Protein AF-A0A948UYW8-F1 (afdb_monomer)

Sequence (50 aa):
MSQDKSKNLQDTFLNSVRKTKTPL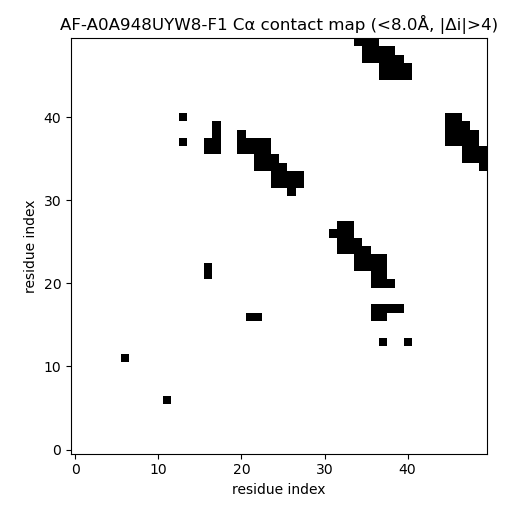TIFLVNGVKLQGIVTWFDNFCVLLRR

Nearest PDB structures (foldseek):
  3sb2-assembly1_C  TM=9.925E-01  e=3.919E-04  Herbaspirillum seropedicae SmR1
  3res-assembly1_A  TM=1.004E+00  e=7.260E-04  Escherichia coli BL21
  4juv-assembly1_F  TM=1.007E+00  e=8.917E-04  Escherichia coli K-12
  4jrk-assembly1_B  TM=1.012E+00  e=9.549E-04  Escherichia coli K-12
  4mmk-assembly1_A  TM=1.003E+00  e=8.326E-04  Pseudomonas aeruginosa PAO1

Secondary structure (DSSP, 8-state):
--------HHHHHHHHHHHHT-EEEEE-TTS-EEEEEEEEE-SS-EEEE-

Structure (mmCIF, N/CA/C/O backbone):
data_AF-A0A948UYW8-F1
#
_entry.id   AF-A0A948UYW8-F1
#
loop_
_atom_site.group_PDB
_atom_site.id
_atom_site.type_symbol
_atom_site.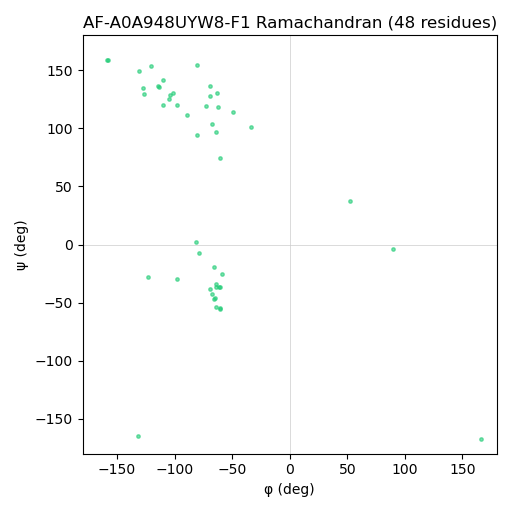label_atom_id
_atom_site.label_alt_id
_atom_site.label_comp_id
_atom_site.label_asym_id
_atom_site.label_entity_id
_atom_site.label_seq_id
_atom_site.pdbx_PDB_ins_code
_atom_site.Cartn_x
_atom_site.Cartn_y
_atom_site.Cartn_z
_atom_site.occupancy
_atom_site.B_iso_or_equiv
_atom_site.auth_seq_id
_atom_site.auth_comp_id
_atom_site.auth_asym_id
_atom_site.auth_atom_id
_atom_site.pdbx_PDB_model_num
ATOM 1 N N . MET A 1 1 ? 2.945 23.826 22.741 1.00 40.03 1 MET A N 1
ATOM 2 C CA . MET A 1 1 ? 3.808 23.494 21.589 1.00 40.03 1 MET A CA 1
ATOM 3 C C . MET A 1 1 ? 3.084 22.475 20.723 1.00 40.03 1 MET A C 1
ATOM 5 O O . MET A 1 1 ? 3.32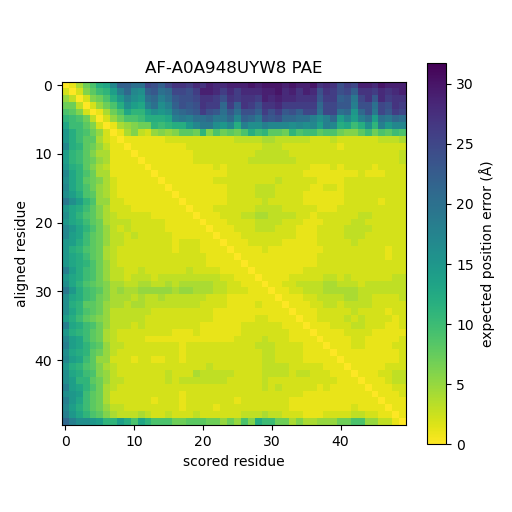0 21.279 20.838 1.00 40.03 1 MET A O 1
ATOM 9 N N . SER A 1 2 ? 2.119 22.935 19.930 1.00 45.25 2 SER A N 1
ATOM 10 C CA . SER A 1 2 ? 1.362 22.086 19.009 1.00 45.25 2 SER A CA 1
ATOM 11 C C . SER A 1 2 ? 2.234 21.912 17.777 1.00 45.25 2 SER A C 1
ATOM 13 O O . SER A 1 2 ? 2.320 22.804 16.943 1.00 45.25 2 SER A O 1
ATOM 15 N N . GLN A 1 3 ? 3.001 20.829 17.737 1.00 51.25 3 GLN A N 1
ATOM 16 C CA . GLN A 1 3 ? 3.866 20.536 16.608 1.00 51.25 3 GLN A CA 1
ATOM 17 C C . GLN A 1 3 ? 2.950 20.231 15.421 1.00 51.25 3 GLN A C 1
ATOM 19 O O . GLN A 1 3 ? 2.337 19.162 15.381 1.00 51.25 3 GLN A O 1
ATOM 24 N N . ASP A 1 4 ? 2.823 21.187 14.498 1.00 52.91 4 ASP A N 1
ATOM 25 C CA . ASP A 1 4 ? 2.265 20.998 13.160 1.00 52.91 4 ASP A CA 1
ATOM 26 C C . ASP A 1 4 ? 3.126 19.962 12.429 1.00 52.91 4 ASP A C 1
ATOM 28 O O . ASP A 1 4 ? 3.960 20.257 11.574 1.00 52.91 4 ASP A O 1
ATOM 32 N N . LYS A 1 5 ? 2.968 18.692 12.810 1.00 55.72 5 LYS A N 1
ATOM 33 C CA . LYS A 1 5 ? 3.354 17.571 11.974 1.00 55.72 5 LYS A CA 1
ATOM 34 C C . LYS A 1 5 ? 2.444 17.686 10.770 1.00 55.72 5 LYS A C 1
ATOM 36 O O . LYS A 1 5 ? 1.299 17.242 10.838 1.00 55.72 5 LYS A O 1
ATOM 41 N N . SER A 1 6 ? 2.956 18.303 9.704 1.00 60.44 6 SER A N 1
ATOM 42 C CA . SER A 1 6 ? 2.539 18.031 8.331 1.00 60.44 6 SER A CA 1
ATOM 43 C C . SER A 1 6 ? 2.183 16.550 8.274 1.00 60.44 6 SER A C 1
ATOM 45 O O . SER A 1 6 ? 3.058 15.688 8.401 1.00 60.44 6 SER A O 1
ATOM 47 N N . LYS A 1 7 ? 0.880 16.251 8.316 1.00 64.25 7 LYS A N 1
ATOM 48 C CA . LYS A 1 7 ? 0.416 14.876 8.458 1.00 64.25 7 LYS A CA 1
ATOM 49 C C . LYS A 1 7 ? 0.933 14.165 7.227 1.00 64.25 7 LYS A C 1
ATOM 51 O O . LYS A 1 7 ? 0.591 14.574 6.121 1.00 64.25 7 LYS A O 1
ATOM 56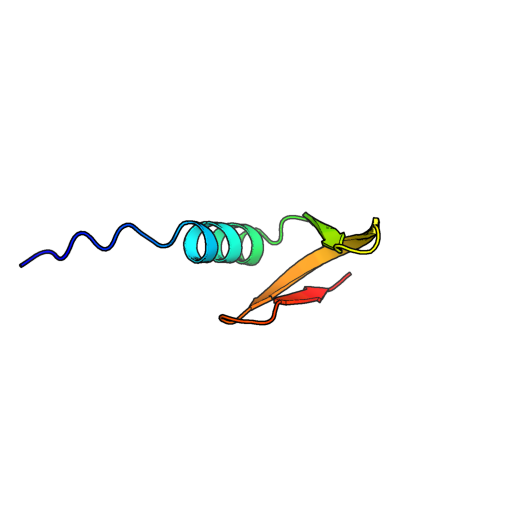 N N . ASN A 1 8 ? 1.777 13.154 7.428 1.00 88.12 8 ASN A N 1
ATOM 57 C CA . ASN A 1 8 ? 2.348 12.387 6.335 1.00 88.12 8 ASN A CA 1
ATOM 58 C C . ASN A 1 8 ? 1.204 11.973 5.396 1.00 88.12 8 ASN A C 1
ATOM 60 O O . ASN A 1 8 ? 0.273 11.265 5.804 1.00 88.12 8 ASN A O 1
ATOM 64 N N . LEU A 1 9 ? 1.226 12.511 4.173 1.00 93.50 9 LEU A N 1
ATOM 65 C CA . LEU A 1 9 ? 0.150 12.335 3.203 1.00 93.50 9 LEU A CA 1
ATOM 66 C C . LEU A 1 9 ? -0.026 10.850 2.883 1.00 93.50 9 LEU A C 1
ATOM 68 O O . LEU A 1 9 ? -1.157 10.384 2.763 1.00 93.50 9 LEU A O 1
ATOM 72 N N . GLN A 1 10 ? 1.083 10.107 2.833 1.00 94.06 10 GLN A N 1
ATOM 73 C CA . GLN A 1 10 ? 1.098 8.666 2.619 1.00 94.06 10 GLN A CA 1
ATOM 74 C C . GLN A 1 10 ? 0.336 7.940 3.730 1.00 94.06 10 GLN A C 1
ATOM 76 O O . GLN A 1 10 ? -0.623 7.230 3.439 1.00 94.06 10 GLN A O 1
ATOM 81 N N . ASP A 1 11 ? 0.692 8.169 4.997 1.00 94.69 11 ASP A N 1
ATOM 82 C CA . ASP A 1 11 ? 0.048 7.499 6.135 1.00 94.69 11 ASP A CA 1
ATOM 83 C C . ASP A 1 11 ? -1.430 7.867 6.249 1.00 94.69 11 ASP A C 1
ATOM 85 O O . ASP A 1 11 ? -2.263 7.028 6.601 1.00 94.69 11 ASP A O 1
ATOM 89 N N . THR A 1 12 ? -1.769 9.123 5.950 1.00 95.69 12 THR A N 1
ATOM 90 C CA . THR A 1 12 ? -3.152 9.613 5.962 1.00 95.69 12 THR A CA 1
ATOM 91 C C . THR A 1 12 ? -3.973 8.927 4.873 1.00 95.69 12 THR A C 1
ATOM 93 O O . THR A 1 12 ? -5.064 8.421 5.146 1.00 95.69 12 THR A O 1
ATOM 96 N N . PHE A 1 13 ? -3.432 8.853 3.657 1.00 96.25 13 PHE A N 1
ATOM 97 C CA . PHE A 1 13 ? -4.065 8.188 2.526 1.00 96.25 13 PHE A CA 1
ATOM 98 C C . PHE A 1 13 ? -4.215 6.681 2.769 1.00 96.25 13 PHE A C 1
ATOM 100 O O . PHE A 1 13 ? -5.334 6.169 2.721 1.00 96.25 13 PHE A O 1
ATOM 107 N N . LEU A 1 14 ? -3.122 5.985 3.108 1.00 96.38 14 LEU A N 1
ATOM 108 C CA . LEU A 1 14 ? -3.102 4.538 3.340 1.00 96.38 14 LEU A CA 1
ATOM 109 C C . LEU A 1 14 ? -4.006 4.129 4.511 1.00 96.38 14 LEU A C 1
ATOM 111 O O . LEU A 1 14 ? -4.696 3.111 4.435 1.00 96.38 14 LEU A O 1
ATOM 115 N N . ASN A 1 15 ? -4.090 4.937 5.574 1.00 96.31 15 ASN A N 1
ATOM 116 C CA . ASN A 1 15 ? -5.053 4.680 6.645 1.00 96.31 15 ASN A CA 1
ATOM 117 C C . ASN A 1 15 ? -6.500 4.904 6.215 1.00 96.31 15 ASN A C 1
ATOM 119 O O . ASN A 1 15 ? -7.364 4.143 6.651 1.00 96.31 15 ASN A O 1
ATOM 123 N N . SER A 1 16 ? -6.774 5.927 5.402 1.00 97.06 16 SER A N 1
ATOM 124 C CA . SER A 1 16 ? -8.123 6.190 4.898 1.00 97.06 16 SER A CA 1
ATOM 125 C C . SER A 1 16 ? -8.626 5.003 4.075 1.00 97.06 16 SER A C 1
ATOM 127 O O . SER A 1 16 ? -9.613 4.373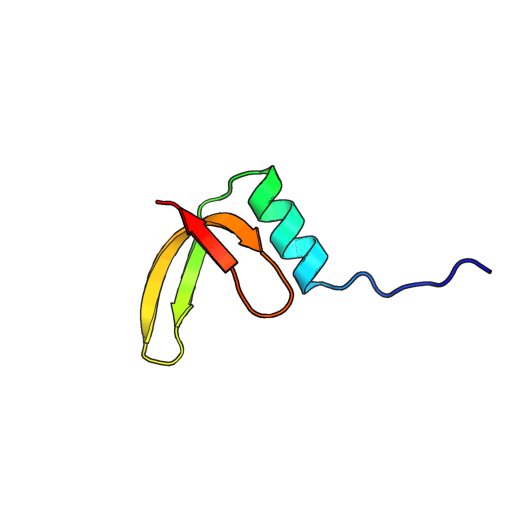 4.453 1.00 97.06 16 SER A O 1
ATOM 129 N N . VAL A 1 17 ? -7.870 4.600 3.046 1.00 97.50 17 VAL A N 1
ATOM 130 C CA . VAL A 1 17 ? -8.240 3.497 2.138 1.00 97.50 17 VAL A CA 1
ATOM 131 C C . VAL A 1 17 ? -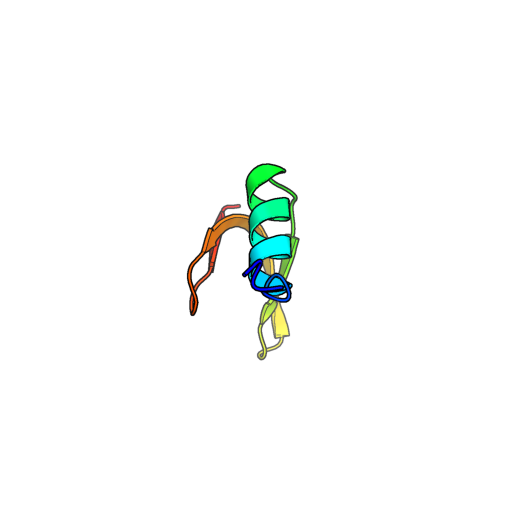8.319 2.138 2.839 1.00 97.50 17 VAL A C 1
ATOM 133 O O . VAL A 1 17 ? -9.191 1.331 2.517 1.00 97.50 17 VAL A O 1
ATOM 136 N N . ARG A 1 18 ? -7.463 1.889 3.842 1.00 97.31 18 ARG A N 1
ATOM 137 C CA . ARG A 1 18 ? -7.522 0.680 4.681 1.00 97.31 18 ARG A CA 1
ATOM 138 C C . ARG A 1 18 ? -8.805 0.630 5.509 1.00 97.31 18 ARG A C 1
ATOM 140 O O . ARG A 1 18 ? -9.449 -0.415 5.578 1.00 97.31 18 ARG A O 1
ATOM 147 N N . LYS A 1 19 ? -9.184 1.745 6.147 1.00 97.31 19 LYS A N 1
ATOM 148 C 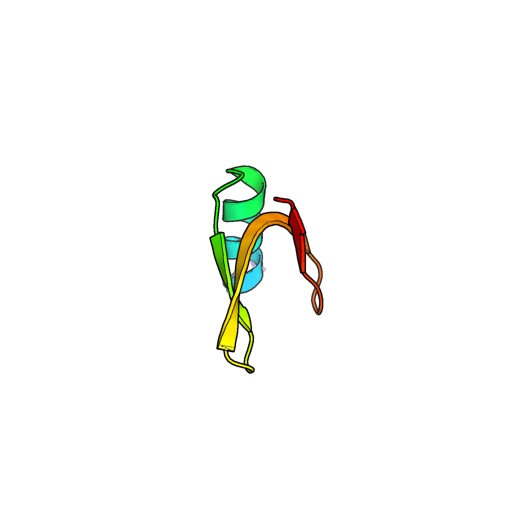CA . LYS A 1 19 ? -10.393 1.831 6.986 1.00 97.31 19 LYS A CA 1
ATOM 149 C C . LYS A 1 19 ? -11.670 1.700 6.160 1.00 97.31 19 LYS A C 1
ATOM 151 O O . LYS A 1 19 ? -12.578 0.988 6.575 1.00 97.31 19 LYS A O 1
ATOM 156 N N . THR A 1 20 ? -11.726 2.345 4.997 1.00 97.81 20 THR A N 1
ATOM 157 C CA . THR A 1 20 ? -12.879 2.278 4.086 1.00 97.81 20 THR A CA 1
ATOM 158 C C . THR A 1 20 ? -12.915 0.998 3.257 1.00 97.81 20 THR A C 1
ATOM 160 O O . THR A 1 20 ? -13.902 0.753 2.570 1.00 97.81 20 THR A O 1
ATOM 163 N N . LYS A 1 21 ? -11.859 0.173 3.321 1.00 96.75 21 LYS A N 1
ATOM 164 C CA . LYS A 1 21 ? -11.684 -1.036 2.506 1.00 96.75 21 LYS A CA 1
ATOM 165 C C . LYS A 1 21 ? -11.858 -0.750 1.008 1.00 96.75 21 LYS A C 1
ATOM 167 O O . LYS A 1 21 ? -12.426 -1.557 0.277 1.00 96.75 21 LYS A O 1
ATOM 172 N N . THR A 1 22 ? -11.386 0.413 0.560 1.00 97.06 22 THR A N 1
ATOM 173 C CA . THR A 1 22 ? -11.534 0.845 -0.833 1.00 97.06 22 THR A CA 1
ATOM 174 C C . THR A 1 22 ? -10.666 -0.031 -1.743 1.00 97.06 22 THR A C 1
ATOM 176 O O . THR A 1 22 ? -9.467 -0.153 -1.478 1.00 97.06 22 THR A O 1
ATOM 179 N N . PRO A 1 23 ? -11.220 -0.624 -2.817 1.00 97.12 23 PRO A N 1
ATOM 180 C CA . PRO A 1 23 ? -10.426 -1.322 -3.822 1.00 97.12 23 PRO A CA 1
ATOM 181 C C . PRO A 1 23 ? -9.471 -0.357 -4.532 1.00 97.12 23 PRO A C 1
ATOM 183 O O . PRO A 1 23 ? -9.884 0.695 -5.017 1.00 97.12 23 PRO A O 1
ATOM 186 N N . LEU A 1 24 ? -8.197 -0.727 -4.614 1.00 97.00 24 LEU A N 1
ATOM 187 C CA . LEU A 1 24 ? -7.137 0.038 -5.260 1.00 97.00 24 LEU A CA 1
ATOM 188 C C . LEU A 1 24 ? -6.498 -0.767 -6.388 1.00 97.00 24 LEU A C 1
ATOM 190 O O . LEU A 1 24 ? -6.467 -1.999 -6.363 1.00 97.00 24 LEU A O 1
ATOM 194 N N . THR A 1 25 ? -5.943 -0.043 -7.359 1.00 97.75 25 THR A N 1
ATOM 195 C CA . THR A 1 25 ? -5.033 -0.595 -8.365 1.00 97.75 25 THR A CA 1
ATOM 196 C C . THR A 1 25 ? -3.631 -0.052 -8.095 1.00 97.75 25 THR A C 1
ATOM 198 O O . THR A 1 25 ? -3.438 1.161 -8.094 1.00 97.75 25 THR A O 1
ATOM 201 N N . ILE A 1 26 ? -2.665 -0.937 -7.846 1.00 96.94 26 ILE A N 1
ATOM 202 C CA . ILE A 1 26 ? -1.258 -0.603 -7.595 1.00 96.94 26 ILE A CA 1
ATOM 203 C C . ILE A 1 26 ? -0.453 -0.960 -8.841 1.00 96.94 26 ILE A C 1
ATOM 205 O O . ILE A 1 26 ? -0.496 -2.100 -9.304 1.00 96.94 26 ILE A O 1
ATOM 209 N N . PHE A 1 27 ? 0.291 0.008 -9.366 1.00 98.00 27 PHE A N 1
ATOM 210 C CA . PHE A 1 27 ? 1.193 -0.186 -10.495 1.00 98.00 27 PHE A CA 1
ATOM 211 C C . PHE A 1 27 ? 2.613 -0.376 -9.974 1.00 98.00 27 PHE A C 1
ATOM 213 O O . PHE A 1 27 ? 3.149 0.489 -9.283 1.00 98.00 27 PHE A O 1
ATOM 220 N N . LEU A 1 28 ? 3.208 -1.523 -10.285 1.00 97.69 28 LEU A N 1
ATOM 221 C CA . LEU A 1 28 ? 4.609 -1.787 -9.995 1.00 97.69 28 LEU A CA 1
ATOM 222 C C . LEU A 1 28 ? 5.492 -1.128 -11.059 1.00 97.69 28 LEU A C 1
ATOM 224 O O . LEU A 1 28 ? 5.081 -0.955 -12.205 1.00 97.69 28 LEU A O 1
ATOM 228 N N . VAL A 1 29 ? 6.735 -0.808 -10.698 1.00 97.62 29 VAL A N 1
ATOM 229 C CA . VAL A 1 29 ? 7.708 -0.160 -11.602 1.00 97.62 29 VAL A CA 1
ATOM 230 C C . VAL A 1 29 ? 8.004 -0.973 -12.868 1.00 97.62 29 VAL A C 1
ATOM 232 O O . VAL A 1 29 ? 8.353 -0.406 -13.895 1.00 97.62 29 VAL A O 1
ATOM 235 N N . ASN A 1 30 ? 7.821 -2.295 -12.817 1.00 97.19 30 ASN A N 1
ATOM 236 C CA . ASN A 1 30 ? 7.960 -3.192 -13.966 1.00 97.19 30 ASN A CA 1
ATOM 237 C C . ASN A 1 30 ? 6.708 -3.239 -14.871 1.00 97.19 30 ASN A C 1
ATOM 239 O O . ASN A 1 30 ? 6.674 -4.021 -15.817 1.00 97.19 30 ASN A O 1
ATOM 243 N N . GLY A 1 31 ? 5.670 -2.452 -14.572 1.00 96.12 31 GLY A N 1
ATOM 244 C CA . GLY A 1 31 ? 4.433 -2.365 -15.349 1.00 96.12 31 GLY A CA 1
ATOM 245 C C . GLY A 1 31 ? 3.328 -3.348 -14.945 1.00 96.12 31 GLY A C 1
ATOM 246 O O . GLY A 1 31 ? 2.222 -3.269 -15.480 1.00 96.12 31 GLY A O 1
ATOM 247 N N . VAL A 1 32 ? 3.565 -4.254 -13.991 1.00 98.00 32 VAL A N 1
ATOM 248 C CA . VAL A 1 32 ? 2.514 -5.152 -13.481 1.00 98.00 32 VAL A CA 1
ATOM 249 C C . VAL A 1 32 ? 1.482 -4.355 -12.677 1.00 98.00 32 VAL A C 1
ATOM 251 O O . VAL A 1 32 ? 1.836 -3.519 -11.845 1.00 98.00 32 VAL A O 1
ATOM 254 N N . LYS A 1 33 ? 0.193 -4.650 -12.888 1.00 97.19 33 LYS A N 1
ATOM 255 C CA . LYS A 1 33 ? -0.915 -4.097 -12.095 1.00 97.19 33 LYS A CA 1
ATOM 256 C C . LYS A 1 33 ? -1.417 -5.112 -11.070 1.00 97.19 33 LYS A C 1
ATOM 258 O O . LYS A 1 33 ? -1.735 -6.248 -11.417 1.00 97.19 33 LYS A O 1
ATOM 263 N N . LEU A 1 34 ? -1.538 -4.684 -9.82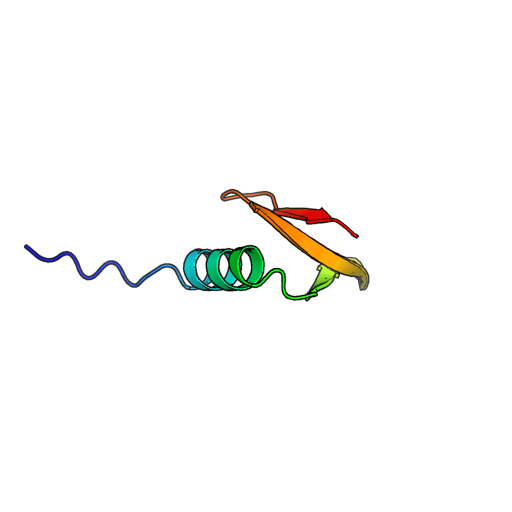1 1.00 97.44 34 LEU A N 1
ATOM 264 C CA . LEU A 1 34 ? -2.167 -5.438 -8.740 1.00 97.44 34 LEU A CA 1
ATOM 265 C C . LEU A 1 34 ? -3.483 -4.766 -8.362 1.00 97.44 34 LEU A C 1
ATOM 267 O O . LEU A 1 34 ? -3.566 -3.542 -8.340 1.00 97.44 34 LEU A O 1
ATOM 271 N N . GLN A 1 35 ? -4.510 -5.554 -8.059 1.00 97.69 35 GLN A N 1
ATOM 272 C CA . GLN A 1 35 ? -5.814 -5.045 -7.637 1.00 97.69 35 GLN A CA 1
ATOM 273 C C . GLN A 1 35 ? -6.231 -5.705 -6.331 1.00 97.69 35 GLN A C 1
ATOM 275 O O . GLN A 1 35 ? -6.111 -6.922 -6.189 1.00 97.69 35 GLN A O 1
ATOM 280 N N . GLY A 1 36 ? -6.720 -4.904 -5.389 1.00 97.50 36 GLY A N 1
ATOM 281 C CA . GLY A 1 36 ? -7.163 -5.399 -4.091 1.00 97.50 36 GLY A CA 1
ATOM 282 C C . GLY A 1 36 ? -7.365 -4.287 -3.073 1.00 97.50 36 GLY A C 1
ATOM 283 O O . GLY A 1 36 ? -7.383 -3.107 -3.410 1.00 97.50 36 GLY A O 1
ATOM 284 N N . ILE A 1 37 ? -7.507 -4.673 -1.813 1.00 98.06 37 ILE A N 1
ATOM 285 C CA . ILE A 1 37 ? -7.735 -3.787 -0.676 1.00 98.06 37 ILE A CA 1
ATOM 286 C C . ILE A 1 37 ? -6.515 -3.847 0.239 1.00 98.06 37 ILE A C 1
ATOM 288 O O . ILE A 1 37 ? -6.009 -4.927 0.550 1.00 98.06 37 ILE A O 1
ATOM 292 N N . VAL A 1 38 ? -6.052 -2.688 0.701 1.00 98.00 38 VAL A N 1
ATOM 293 C CA . VAL A 1 38 ? -4.967 -2.613 1.686 1.00 98.00 38 VAL A CA 1
ATOM 294 C C . VAL A 1 38 ? -5.500 -3.042 3.048 1.00 98.00 38 VAL A C 1
ATOM 296 O O . VAL A 1 38 ? -6.402 -2.406 3.589 1.00 98.00 38 VAL A O 1
ATOM 299 N N . THR A 1 39 ? -4.942 -4.106 3.624 1.00 97.62 39 THR A N 1
ATOM 300 C CA . THR A 1 39 ? -5.312 -4.580 4.969 1.00 97.62 39 THR A CA 1
ATOM 301 C C . THR A 1 39 ? -4.345 -4.100 6.044 1.00 97.62 39 THR A C 1
ATOM 303 O O . THR A 1 39 ? -4.756 -3.902 7.189 1.00 97.62 39 THR A O 1
ATOM 306 N N . TRP A 1 40 ? -3.076 -3.888 5.690 1.00 97.56 40 TRP A N 1
ATOM 307 C CA . TRP A 1 40 ? -2.024 -3.425 6.597 1.00 97.56 40 TRP A CA 1
ATOM 308 C C . TRP A 1 40 ? -0.873 -2.776 5.814 1.00 97.56 40 TRP A C 1
ATOM 310 O O . TRP A 1 40 ? -0.745 -3.027 4.617 1.00 97.56 40 TRP A O 1
ATOM 320 N N . PHE A 1 41 ? -0.059 -1.942 6.462 1.00 97.50 41 PHE A N 1
ATOM 321 C CA . PHE A 1 41 ? 1.148 -1.357 5.874 1.00 97.50 41 PHE A CA 1
ATOM 322 C C . PHE A 1 41 ? 2.131 -0.896 6.959 1.00 97.50 41 PHE A C 1
ATOM 324 O O . PHE A 1 41 ? 1.722 -0.618 8.089 1.00 97.50 41 PHE A O 1
ATOM 331 N N . ASP A 1 42 ? 3.396 -0.771 6.573 1.00 96.12 42 ASP A N 1
ATOM 332 C CA . ASP A 1 42 ? 4.458 -0.092 7.315 1.00 96.12 42 ASP A CA 1
ATOM 333 C C . ASP A 1 42 ? 5.235 0.861 6.384 1.00 96.12 42 ASP A C 1
ATOM 335 O O . ASP A 1 42 ? 4.765 1.204 5.298 1.00 96.12 42 ASP A O 1
ATOM 339 N N . ASN A 1 43 ? 6.417 1.313 6.813 1.00 94.81 43 ASN A N 1
ATOM 340 C CA . ASN A 1 43 ? 7.240 2.265 6.064 1.00 94.81 43 ASN A CA 1
ATOM 341 C C . ASN A 1 43 ? 7.783 1.720 4.729 1.00 94.81 43 ASN A C 1
ATOM 343 O O . ASN A 1 43 ? 8.205 2.513 3.889 1.00 94.81 43 ASN A O 1
ATOM 347 N N . PHE A 1 44 ? 7.817 0.400 4.529 1.00 95.94 44 PHE A N 1
ATOM 348 C CA . PHE A 1 44 ? 8.446 -0.239 3.367 1.00 95.94 44 PHE A CA 1
ATOM 349 C C . PHE A 1 44 ? 7.488 -1.137 2.582 1.00 95.94 44 PHE A C 1
ATOM 351 O O . PHE A 1 44 ? 7.661 -1.319 1.376 1.00 95.94 44 PHE A O 1
ATOM 358 N N . CYS A 1 45 ? 6.478 -1.695 3.247 1.00 97.00 45 CYS A N 1
ATOM 359 C CA . CYS A 1 45 ? 5.644 -2.761 2.722 1.00 97.00 45 CYS A CA 1
ATOM 360 C C . CYS A 1 45 ? 4.150 -2.460 2.886 1.00 97.00 45 CYS A C 1
ATOM 362 O O . CYS A 1 45 ? 3.699 -1.837 3.847 1.00 97.00 45 CYS A O 1
ATOM 364 N N . VAL A 1 46 ? 3.355 -2.985 1.951 1.00 97.62 46 VAL A N 1
ATOM 365 C CA . VAL A 1 46 ? 1.888 -2.932 1.977 1.00 97.62 46 VAL A CA 1
ATOM 366 C C . VAL A 1 46 ? 1.343 -4.347 1.834 1.00 97.62 46 VAL A C 1
ATOM 368 O O . VAL A 1 46 ? 1.705 -5.069 0.906 1.00 97.62 46 VAL A O 1
ATOM 371 N N . LEU A 1 47 ? 0.435 -4.734 2.727 1.00 97.81 47 LEU A N 1
ATOM 372 C CA . LEU A 1 47 ? -0.304 -5.985 2.636 1.00 97.81 47 LEU A CA 1
ATOM 373 C C . LEU A 1 47 ? -1.591 -5.761 1.836 1.00 97.81 47 LEU A C 1
ATOM 375 O O . LEU A 1 47 ? -2.517 -5.081 2.293 1.00 97.81 47 LEU A O 1
ATOM 379 N N . LEU A 1 48 ? -1.635 -6.346 0.640 1.00 98.00 48 LEU A N 1
ATOM 380 C CA . LEU A 1 48 ? -2.757 -6.269 -0.290 1.00 98.00 48 LEU A CA 1
ATOM 381 C C . LEU A 1 48 ? -3.545 -7.584 -0.274 1.00 98.00 48 LEU A C 1
ATOM 383 O O . LEU A 1 48 ? -2.968 -8.653 -0.467 1.00 98.00 48 LEU A O 1
ATOM 387 N N . ARG A 1 49 ? -4.867 -7.509 -0.092 1.00 96.38 49 ARG A N 1
ATOM 388 C CA . ARG A 1 49 ? -5.772 -8.665 -0.172 1.00 96.38 49 ARG A CA 1
ATOM 389 C C . ARG A 1 49 ? -6.725 -8.517 -1.352 1.00 96.38 49 ARG A C 1
ATOM 391 O O . ARG A 1 49 ? -7.271 -7.435 -1.552 1.00 96.38 49 ARG A O 1
ATOM 398 N N . ARG A 1 50 ? -6.935 -9.598 -2.103 1.00 89.31 50 ARG A N 1
ATOM 399 C CA . ARG A 1 50 ? -7.976 -9.664 -3.135 1.00 89.31 50 ARG A CA 1
ATOM 400 C C . ARG A 1 50 ? -9.347 -9.963 -2.528 1.00 89.31 50 ARG A C 1
ATOM 402 O O . ARG A 1 50 ? -9.399 -10.617 -1.457 1.00 89.31 50 ARG A O 1
#

Mean predicted aligned error: 5.47 Å

pLDDT: mean 90.41, std 15.55, range [40.03, 98.06]

Solvent-accessible surface area (backbone atoms only — not comparable to full-atom value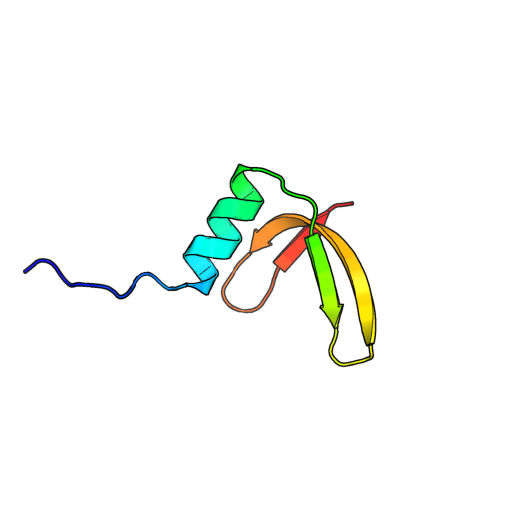s): 3213 Å² total; per-residue (Å²): 134,85,75,83,66,74,69,55,63,65,62,55,50,54,51,48,37,35,73,69,56,44,78,45,77,49,76,45,96,87,70,52,77,46,69,29,24,42,78,49,70,64,99,86,51,73,42,74,43,119

Foldseek 3Di:
DPPPPPPPPVVVVLVVQLVVQPWDWDADPVGDIDIAGFPDDDPPDTDGDD

Radius of gyration: 13.1 Å; Cα contacts (8 Å, |Δi|>4): 56; chains: 1; bounding box: 21×33×37 Å